Protein AF-A0A7C5CC95-F1 (afdb_monomer_lite)

Foldseek 3Di:
DDFAWAPPPTDGQDDDDQPDDPDDDPVCCPPPSNVVVVVVNVVSHVVSVVPVD

Structure (mmCIF, N/CA/C/O backbone):
data_AF-A0A7C5CC95-F1
#
_entry.id   AF-A0A7C5CC95-F1
#
loop_
_atom_site.group_PDB
_atom_site.id
_atom_site.type_symbol
_atom_site.label_atom_id
_atom_site.label_alt_id
_atom_site.label_comp_id
_atom_site.label_asym_id
_atom_site.label_entity_id
_atom_site.label_seq_id
_atom_site.pdbx_PDB_ins_code
_atom_site.Cartn_x
_atom_site.Cartn_y
_atom_site.Cartn_z
_atom_site.occupancy
_atom_site.B_iso_or_equiv
_atom_site.auth_seq_id
_atom_site.auth_comp_id
_atom_site.auth_asym_id
_atom_site.auth_atom_id
_atom_site.pdbx_PDB_model_num
ATOM 1 N N . LYS A 1 1 ? -5.029 -4.953 -5.521 1.00 91.06 1 LYS A N 1
ATOM 2 C CA . LYS A 1 1 ? -3.848 -4.730 -6.392 1.00 91.06 1 LYS A CA 1
ATOM 3 C C . LYS A 1 1 ? -3.430 -3.267 -6.465 1.00 91.06 1 LYS A C 1
ATOM 5 O O . LYS A 1 1 ? -4.247 -2.411 -6.791 1.00 91.06 1 LYS A O 1
ATOM 10 N N . ILE A 1 2 ? -2.164 -3.005 -6.162 1.00 94.62 2 ILE A N 1
ATOM 11 C CA . ILE A 1 2 ? -1.457 -1.737 -6.356 1.00 94.62 2 ILE A CA 1
ATOM 12 C C . ILE A 1 2 ? -0.280 -2.055 -7.281 1.00 94.62 2 ILE A C 1
ATOM 14 O O . ILE A 1 2 ? 0.474 -2.985 -7.008 1.00 94.62 2 ILE A O 1
ATOM 18 N N . VAL A 1 3 ? -0.158 -1.330 -8.389 1.00 94.50 3 VAL A N 1
ATOM 19 C CA . VAL A 1 3 ? 0.919 -1.530 -9.366 1.00 94.50 3 VAL A CA 1
ATOM 20 C C . VAL A 1 3 ? 1.898 -0.377 -9.222 1.00 94.50 3 VAL A C 1
ATOM 22 O O . VAL A 1 3 ? 1.502 0.781 -9.356 1.00 94.50 3 VAL A O 1
ATOM 25 N N . VAL A 1 4 ? 3.154 -0.694 -8.922 1.00 92.62 4 VAL A N 1
ATOM 26 C CA . VAL A 1 4 ? 4.239 0.283 -8.840 1.00 92.62 4 VAL A CA 1
ATOM 27 C C . VAL A 1 4 ? 4.920 0.346 -10.201 1.00 92.62 4 VAL A C 1
ATOM 29 O O . VAL A 1 4 ? 5.221 -0.681 -10.812 1.00 92.62 4 VAL A O 1
ATOM 32 N N . MET A 1 5 ? 5.110 1.566 -10.692 1.00 92.12 5 MET A N 1
ATOM 33 C CA . MET A 1 5 ? 5.690 1.839 -12.001 1.00 92.12 5 MET A CA 1
ATOM 34 C C . MET A 1 5 ? 7.027 2.558 -11.820 1.00 92.12 5 MET A C 1
ATOM 36 O O . MET A 1 5 ? 7.128 3.449 -10.977 1.00 92.12 5 MET A O 1
ATOM 40 N N . SER A 1 6 ? 8.031 2.211 -12.623 1.00 85.94 6 SER A N 1
ATOM 41 C CA . SER A 1 6 ? 9.274 2.978 -12.710 1.00 85.94 6 SER A CA 1
ATOM 42 C C . SER A 1 6 ? 9.028 4.362 -13.325 1.00 85.94 6 SER A C 1
ATOM 44 O O . SER A 1 6 ? 8.104 4.526 -14.140 1.00 85.94 6 SER A O 1
ATOM 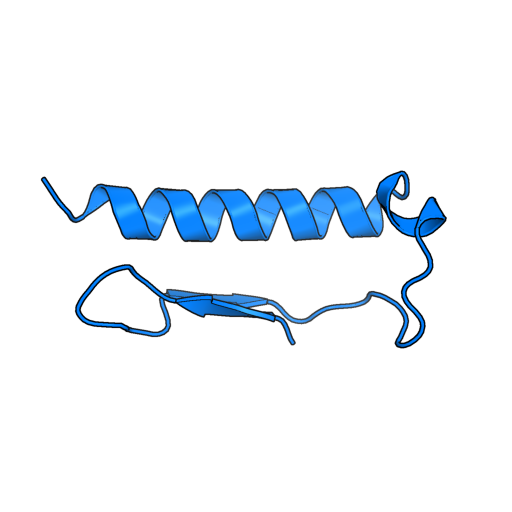46 N N . PRO A 1 7 ? 9.886 5.35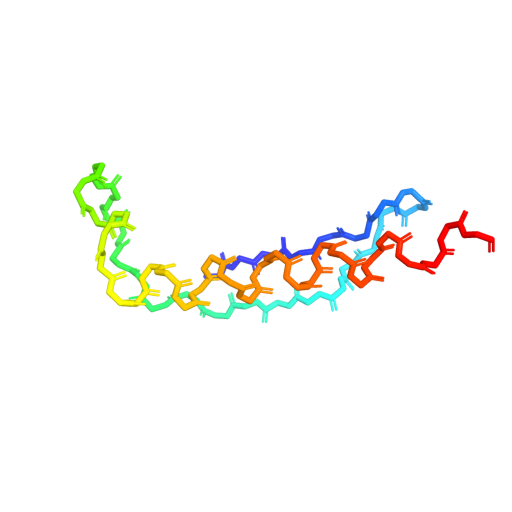1 -13.011 1.00 82.81 7 PRO A N 1
ATOM 47 C CA . PRO A 1 7 ? 10.039 6.539 -13.841 1.00 82.81 7 PRO A CA 1
ATOM 48 C C . PRO A 1 7 ? 10.497 6.164 -15.267 1.00 82.81 7 PRO A C 1
ATOM 50 O O . PRO A 1 7 ? 10.695 4.997 -15.609 1.00 82.81 7 PRO A O 1
ATOM 53 N N . ARG A 1 8 ? 10.531 7.156 -16.161 1.00 81.94 8 ARG A N 1
ATOM 54 C CA . ARG A 1 8 ? 10.596 6.964 -17.620 1.00 81.94 8 ARG A CA 1
ATOM 55 C C . ARG A 1 8 ? 11.819 6.127 -18.057 1.00 81.94 8 ARG A C 1
ATOM 57 O O . ARG A 1 8 ? 12.924 6.498 -17.698 1.00 81.94 8 ARG A O 1
ATOM 64 N N . PRO A 1 9 ? 11.655 5.128 -18.950 1.00 84.50 9 PRO A N 1
ATOM 65 C CA . PRO A 1 9 ? 10.403 4.659 -19.544 1.00 84.50 9 PRO A CA 1
ATOM 66 C C . PRO A 1 9 ? 9.588 3.807 -18.558 1.00 84.50 9 PRO A C 1
ATOM 68 O O . PRO A 1 9 ? 10.119 2.907 -17.920 1.00 84.50 9 PRO A O 1
ATOM 71 N N . GLY A 1 10 ? 8.273 4.042 -18.480 1.00 87.44 10 GLY A N 1
ATOM 72 C CA . GLY A 1 10 ? 7.405 3.354 -17.520 1.00 87.44 10 GLY A CA 1
ATOM 73 C C . GLY A 1 10 ? 7.412 1.832 -17.700 1.00 87.44 10 GLY A C 1
ATOM 74 O O . GLY A 1 10 ? 7.044 1.312 -18.761 1.00 87.44 10 GLY A O 1
ATOM 75 N N . ARG A 1 11 ? 7.837 1.118 -16.660 1.00 88.75 11 ARG A N 1
ATOM 76 C CA . ARG A 1 11 ? 7.785 -0.342 -16.528 1.00 88.75 11 ARG A CA 1
ATOM 77 C C . ARG A 1 11 ? 7.139 -0.698 -15.200 1.00 88.75 11 ARG A C 1
ATOM 79 O O . ARG A 1 11 ? 7.219 0.072 -14.252 1.00 88.75 11 ARG A O 1
ATOM 86 N N . ILE A 1 12 ? 6.504 -1.864 -15.133 1.00 91.56 12 ILE A N 1
ATOM 87 C CA . ILE A 1 12 ? 5.999 -2.389 -13.862 1.00 91.56 12 ILE A CA 1
ATOM 88 C C . ILE A 1 12 ? 7.205 -2.872 -13.056 1.00 91.56 12 ILE A C 1
ATOM 90 O O . ILE A 1 12 ? 7.929 -3.749 -13.524 1.00 91.56 12 ILE A O 1
ATOM 94 N N . THR A 1 13 ? 7.421 -2.293 -11.877 1.00 88.69 13 THR A N 1
ATOM 95 C CA . THR A 1 13 ? 8.533 -2.652 -10.981 1.00 88.69 13 THR A CA 1
ATOM 96 C C . THR A 1 13 ? 8.096 -3.572 -9.852 1.00 88.69 13 THR A C 1
ATOM 98 O O . THR A 1 13 ? 8.856 -4.449 -9.459 1.00 88.69 13 THR A O 1
ATOM 101 N N . ASP A 1 14 ? 6.870 -3.413 -9.355 1.00 90.62 14 ASP A N 1
ATOM 102 C CA . ASP A 1 14 ? 6.283 -4.298 -8.348 1.00 90.62 14 ASP A CA 1
ATOM 103 C C .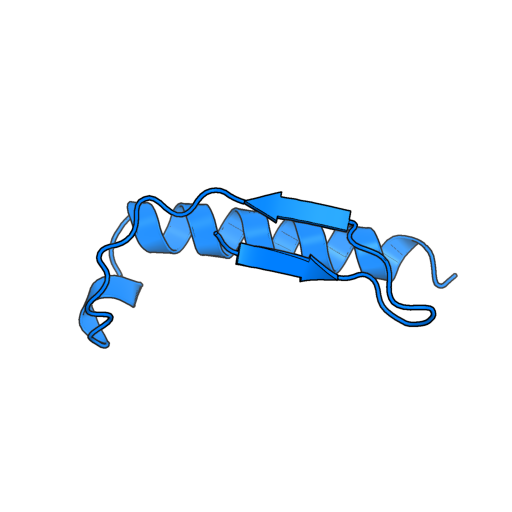 ASP A 1 14 ? 4.759 -4.355 -8.515 1.00 90.62 14 ASP A C 1
ATOM 105 O O . ASP A 1 14 ? 4.111 -3.406 -8.973 1.00 90.62 14 ASP A O 1
ATOM 109 N N . VAL A 1 15 ? 4.174 -5.480 -8.114 1.00 94.19 15 VAL A N 1
ATOM 110 C CA . VAL A 1 15 ? 2.728 -5.665 -8.008 1.00 94.19 15 VAL A CA 1
ATOM 111 C C . VAL A 1 15 ? 2.419 -6.117 -6.589 1.00 94.19 15 VAL A C 1
ATOM 113 O O . VAL A 1 15 ? 2.737 -7.230 -6.175 1.00 94.19 15 VAL A O 1
ATOM 116 N N . ILE A 1 16 ? 1.752 -5.243 -5.846 1.00 94.62 16 ILE A N 1
ATOM 117 C CA . ILE A 1 16 ? 1.395 -5.463 -4.449 1.00 94.62 16 ILE A CA 1
ATOM 118 C C . ILE A 1 16 ? -0.067 -5.897 -4.400 1.00 94.62 16 ILE A C 1
ATOM 120 O O . ILE A 1 16 ? -0.969 -5.160 -4.823 1.00 94.62 16 ILE A O 1
ATOM 124 N N . GLU A 1 17 ? -0.328 -7.096 -3.881 1.00 95.00 17 GLU A N 1
ATOM 125 C CA . GLU A 1 17 ? -1.702 -7.476 -3.568 1.00 95.00 17 GLU A CA 1
ATOM 126 C C . GLU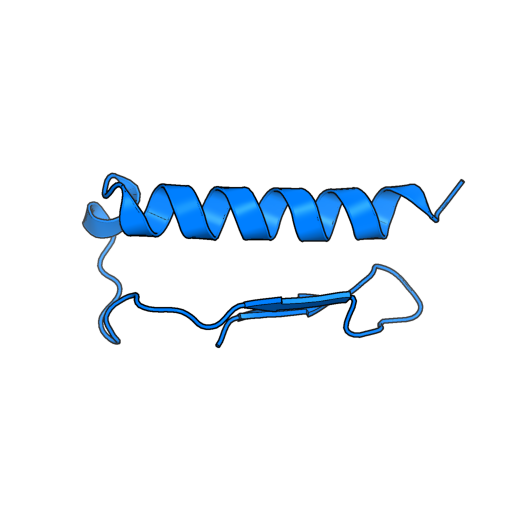 A 1 17 ? -2.164 -6.699 -2.335 1.00 95.00 17 GLU A C 1
ATOM 128 O O . GLU A 1 17 ? -1.462 -6.634 -1.331 1.00 95.00 17 GLU A O 1
ATOM 133 N N . SER A 1 18 ? -3.322 -6.047 -2.436 1.00 93.00 18 SER A N 1
ATOM 134 C CA . SER A 1 18 ? -3.802 -5.162 -1.373 1.00 93.00 18 SER A CA 1
ATOM 135 C C . SER A 1 18 ? -4.889 -5.880 -0.599 1.00 93.00 18 SER A C 1
ATOM 137 O O . SER A 1 18 ? -5.916 -6.228 -1.175 1.00 93.00 18 SER A O 1
ATOM 139 N N . THR A 1 19 ? -4.653 -6.068 0.695 1.00 91.94 19 THR A N 1
ATOM 140 C CA . THR A 1 19 ? -5.616 -6.628 1.651 1.00 91.94 19 THR A CA 1
ATOM 141 C C . THR A 1 19 ? -6.574 -5.575 2.212 1.00 91.94 19 THR A C 1
ATOM 143 O O . THR A 1 19 ? -7.488 -5.916 2.956 1.00 91.94 19 THR A O 1
ATOM 146 N N . LEU A 1 20 ? -6.387 -4.298 1.854 1.00 94.12 20 LEU A N 1
ATOM 147 C CA . LEU A 1 20 ? -7.224 -3.204 2.338 1.00 94.12 20 LEU A CA 1
ATOM 148 C C . LEU A 1 20 ? -8.670 -3.343 1.848 1.00 94.12 20 LEU A C 1
ATOM 150 O O . LEU A 1 20 ? -8.900 -3.789 0.716 1.00 94.12 20 LEU A O 1
ATOM 154 N N . PRO A 1 21 ? -9.645 -2.881 2.651 1.00 93.06 21 PRO A N 1
ATOM 155 C CA . PRO A 1 21 ? -11.036 -2.852 2.240 1.00 93.06 21 PRO A CA 1
ATOM 156 C C . PRO A 1 21 ? -11.245 -1.996 0.983 1.00 93.06 21 PRO A C 1
ATOM 158 O O . PRO A 1 21 ? -10.449 -1.122 0.613 1.00 93.06 21 PRO A O 1
ATOM 161 N N . ARG A 1 22 ? -12.356 -2.273 0.292 1.00 92.31 22 ARG A N 1
ATOM 162 C CA . ARG A 1 22 ? -12.746 -1.534 -0.915 1.00 92.31 22 ARG A CA 1
ATOM 163 C C . ARG A 1 22 ? -13.110 -0.085 -0.596 1.00 92.31 22 ARG A C 1
ATOM 165 O O . ARG A 1 22 ? -12.757 0.806 -1.364 1.00 92.31 22 ARG A O 1
ATOM 172 N N . GLU A 1 23 ? -13.812 0.134 0.511 1.00 94.31 23 GLU A N 1
ATOM 173 C CA . GLU A 1 23 ? -14.070 1.466 1.049 1.00 94.31 23 GLU A CA 1
ATOM 174 C C . GLU A 1 23 ? -12.800 1.981 1.727 1.00 94.31 23 GLU A C 1
ATOM 176 O O . GLU A 1 23 ? -12.176 1.259 2.504 1.00 94.31 23 GLU A O 1
ATOM 181 N N . ARG A 1 24 ? -12.380 3.203 1.387 1.00 92.44 24 ARG A N 1
ATOM 182 C CA . ARG A 1 24 ? -11.115 3.778 1.861 1.00 92.44 24 ARG A CA 1
ATOM 183 C C . ARG A 1 24 ? -11.336 5.137 2.522 1.00 92.44 24 ARG A C 1
ATOM 185 O O . ARG A 1 24 ? -10.973 6.157 1.929 1.00 92.44 24 ARG A O 1
ATOM 192 N N . PRO A 1 25 ? -11.978 5.157 3.700 1.00 95.31 25 PRO A N 1
ATOM 193 C CA . PRO A 1 25 ? -12.151 6.382 4.463 1.00 95.31 25 PRO A CA 1
ATOM 194 C C . PRO A 1 25 ? -10.797 6.874 5.006 1.00 95.31 25 PRO A C 1
ATOM 196 O O . PRO A 1 25 ? -9.781 6.189 4.900 1.00 95.31 25 PRO A O 1
ATOM 199 N N . LEU A 1 26 ? -10.730 8.119 5.482 1.00 96.00 26 LEU A N 1
ATOM 200 C CA . LEU A 1 26 ? -9.449 8.757 5.830 1.00 96.00 26 LEU A CA 1
ATOM 201 C C . LEU A 1 26 ? -8.783 8.163 7.079 1.00 96.00 26 LEU A C 1
ATOM 203 O O . LEU A 1 26 ? -7.559 8.165 7.162 1.00 96.00 26 LEU A O 1
ATOM 207 N N . ASP A 1 27 ? -9.579 7.656 8.011 1.00 95.38 27 ASP A N 1
ATOM 208 C CA . ASP A 1 27 ? -9.181 7.028 9.274 1.00 95.38 27 ASP A CA 1
ATOM 209 C C . ASP A 1 27 ? -8.349 5.753 9.086 1.00 95.38 27 ASP A C 1
ATOM 211 O O . ASP A 1 27 ? -7.491 5.453 9.913 1.00 95.38 27 ASP A O 1
ATOM 215 N N . ILE A 1 28 ? -8.499 5.040 7.963 1.00 96.00 28 ILE A N 1
ATOM 216 C CA . ILE A 1 28 ? -7.686 3.837 7.716 1.00 96.00 28 ILE A CA 1
ATOM 217 C C . ILE A 1 28 ? -6.189 4.150 7.619 1.00 96.00 28 ILE A C 1
ATOM 219 O O . ILE A 1 28 ? -5.374 3.238 7.718 1.00 96.00 28 ILE A O 1
ATOM 223 N N . ARG A 1 29 ? -5.807 5.414 7.390 1.00 95.69 29 ARG A N 1
ATOM 224 C CA . ARG A 1 29 ? -4.405 5.828 7.222 1.00 95.69 29 ARG A CA 1
ATOM 225 C C . ARG A 1 29 ? -3.540 5.542 8.445 1.00 95.69 29 ARG A C 1
ATOM 227 O O . ARG A 1 29 ? -2.333 5.378 8.281 1.00 95.69 29 ARG A O 1
ATOM 234 N N . ASP A 1 30 ? -4.162 5.450 9.616 1.00 95.88 30 ASP A N 1
ATOM 235 C CA . ASP A 1 30 ? -3.488 5.198 10.889 1.00 95.88 30 ASP A CA 1
ATOM 236 C C . ASP A 1 30 ? -3.470 3.703 11.260 1.00 95.88 30 ASP A C 1
ATOM 238 O O . ASP A 1 30 ? -2.910 3.318 12.285 1.00 95.88 30 ASP A O 1
ATOM 242 N N . THR A 1 31 ? -4.064 2.839 10.427 1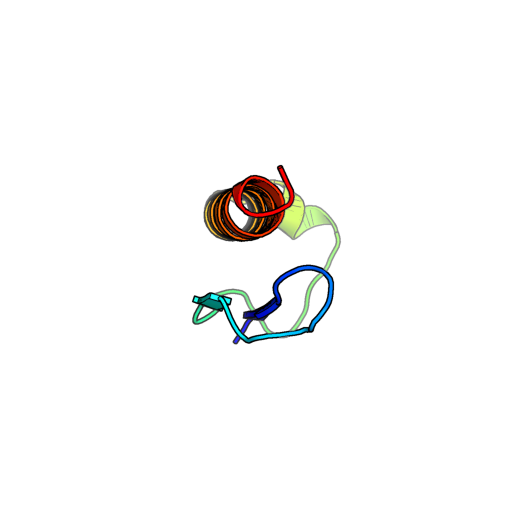.00 96.06 31 THR A N 1
ATOM 243 C CA . THR A 1 31 ? -4.079 1.386 10.658 1.00 96.06 31 THR A CA 1
ATOM 244 C C . THR A 1 31 ? -2.734 0.742 10.299 1.00 96.06 31 THR A C 1
ATOM 246 O O . THR A 1 31 ? -2.100 1.151 9.317 1.00 96.06 31 THR A O 1
ATOM 249 N N . PRO A 1 32 ? -2.292 -0.295 11.038 1.00 96.12 32 PRO A N 1
ATOM 250 C CA . PRO A 1 32 ? -1.059 -1.019 10.728 1.00 96.12 32 PRO A CA 1
ATOM 251 C C . PRO A 1 32 ? -1.015 -1.559 9.293 1.00 96.12 32 PRO A C 1
ATOM 253 O O . PRO A 1 32 ? 0.003 -1.426 8.616 1.00 96.12 32 PRO A O 1
ATOM 256 N N . GLU A 1 33 ? -2.130 -2.095 8.796 1.00 93.94 33 GLU A N 1
ATOM 257 C CA . GLU A 1 33 ? -2.235 -2.689 7.462 1.00 93.94 33 GLU A CA 1
ATOM 258 C C . GLU A 1 33 ? -2.023 -1.645 6.359 1.00 93.94 33 GLU A C 1
ATOM 260 O O . GLU A 1 33 ? -1.350 -1.899 5.355 1.00 93.94 33 GLU A O 1
ATOM 265 N N . PHE A 1 34 ? -2.579 -0.442 6.540 1.00 96.12 34 PHE A N 1
ATOM 266 C CA . PHE A 1 34 ? -2.356 0.655 5.605 1.00 96.12 34 PHE A CA 1
ATOM 267 C C . PHE A 1 34 ? -0.901 1.116 5.635 1.00 96.12 34 PHE A C 1
ATOM 269 O O . PHE A 1 34 ? -0.303 1.322 4.576 1.00 96.12 34 PHE A O 1
ATOM 276 N N . LEU A 1 35 ? -0.328 1.270 6.831 1.00 96.12 35 LEU A N 1
ATOM 277 C CA . LEU A 1 35 ? 1.049 1.724 7.007 1.00 96.12 35 LEU A CA 1
ATOM 278 C C . LEU A 1 35 ? 2.056 0.747 6.391 1.00 96.12 35 LEU A C 1
ATOM 280 O O . LEU A 1 35 ? 2.987 1.194 5.720 1.00 96.12 35 LEU A O 1
ATOM 284 N N . GLU A 1 36 ? 1.843 -0.560 6.542 1.00 95.62 36 GLU A N 1
ATOM 285 C CA . GLU A 1 36 ? 2.681 -1.605 5.946 1.00 95.62 36 GLU A CA 1
ATOM 286 C C . GLU A 1 36 ? 2.658 -1.543 4.413 1.00 95.62 36 GLU A C 1
ATOM 288 O O . GLU A 1 36 ? 3.706 -1.483 3.759 1.00 95.62 36 GLU A O 1
ATOM 293 N N . ILE A 1 37 ? 1.463 -1.467 3.820 1.00 95.31 37 ILE A N 1
ATOM 294 C CA . ILE A 1 37 ? 1.314 -1.350 2.365 1.00 95.31 37 ILE A CA 1
ATOM 295 C C . ILE A 1 37 ? 1.925 -0.038 1.864 1.00 95.31 37 ILE A C 1
ATOM 297 O O . ILE A 1 37 ? 2.637 -0.033 0.858 1.00 95.31 37 ILE A O 1
ATOM 301 N N . ALA A 1 38 ? 1.691 1.074 2.564 1.00 94.88 38 ALA A N 1
ATOM 302 C CA . ALA A 1 38 ? 2.260 2.369 2.212 1.00 94.88 38 ALA A CA 1
ATOM 303 C C . ALA A 1 38 ? 3.793 2.350 2.279 1.00 94.88 38 ALA A C 1
ATOM 305 O O . ALA A 1 38 ? 4.448 2.913 1.401 1.00 94.88 38 ALA A O 1
ATOM 306 N N . HIS A 1 39 ? 4.371 1.688 3.283 1.00 95.00 39 HIS A N 1
ATOM 307 C CA . HIS A 1 39 ? 5.812 1.489 3.385 1.00 95.00 39 HIS A CA 1
ATOM 308 C C . HIS A 1 39 ? 6.348 0.711 2.177 1.00 95.00 39 HIS A C 1
ATOM 310 O O . HIS A 1 39 ? 7.256 1.191 1.502 1.00 95.00 39 HIS A O 1
ATOM 316 N N . ARG A 1 40 ? 5.731 -0.425 1.821 1.00 93.69 40 ARG A N 1
ATOM 317 C CA . ARG A 1 40 ? 6.148 -1.221 0.654 1.00 93.69 40 ARG A CA 1
ATOM 318 C C . ARG A 1 40 ? 6.057 -0.440 -0.661 1.00 93.69 40 ARG A C 1
ATOM 320 O O . ARG A 1 40 ? 6.964 -0.521 -1.484 1.00 93.69 40 ARG A O 1
ATOM 327 N N . VAL A 1 41 ? 4.996 0.349 -0.853 1.00 93.75 41 VAL A N 1
ATOM 328 C CA . VAL A 1 41 ? 4.857 1.222 -2.032 1.00 93.75 41 VAL A CA 1
ATOM 329 C C . VAL A 1 41 ? 5.996 2.244 -2.098 1.00 93.75 41 VAL A C 1
ATOM 331 O O . VAL A 1 41 ? 6.570 2.437 -3.168 1.00 93.75 41 VAL A O 1
ATOM 334 N N . ARG A 1 42 ? 6.343 2.889 -0.975 1.00 92.50 42 ARG A N 1
ATOM 335 C CA . ARG A 1 42 ? 7.437 3.876 -0.924 1.00 92.50 42 ARG A CA 1
ATOM 336 C C . ARG A 1 42 ? 8.783 3.253 -1.282 1.00 92.50 42 ARG A C 1
ATOM 338 O O . ARG A 1 42 ? 9.512 3.846 -2.073 1.00 92.50 42 ARG A O 1
ATOM 345 N N . GLU A 1 43 ? 9.072 2.061 -0.769 1.00 90.88 43 GLU A N 1
ATOM 346 C CA . GLU A 1 43 ? 10.296 1.329 -1.110 1.00 90.88 43 GLU A CA 1
ATOM 347 C C . GLU A 1 43 ? 10.348 0.982 -2.604 1.00 90.88 43 GLU A C 1
ATOM 349 O O . GLU A 1 43 ? 11.359 1.226 -3.261 1.00 90.88 43 GLU A O 1
ATOM 354 N N . GLY A 1 44 ? 9.235 0.509 -3.176 1.00 87.50 44 GLY A N 1
ATOM 355 C CA . GLY A 1 44 ? 9.146 0.212 -4.609 1.00 87.50 44 GLY A CA 1
ATOM 356 C C . GLY A 1 44 ? 9.355 1.445 -5.499 1.00 87.50 44 GLY A C 1
ATOM 357 O O . GLY A 1 44 ? 10.038 1.364 -6.521 1.00 87.50 44 GLY A O 1
ATOM 358 N N . LEU A 1 45 ? 8.811 2.600 -5.102 1.00 88.00 45 LEU A N 1
ATOM 359 C CA . LEU A 1 45 ? 9.033 3.867 -5.806 1.00 88.00 45 LEU A CA 1
ATOM 360 C C . LEU A 1 45 ? 10.494 4.322 -5.695 1.00 88.00 45 LEU A C 1
ATOM 362 O O . LEU A 1 45 ? 11.089 4.709 -6.698 1.00 88.00 45 LEU A O 1
ATOM 366 N N . ARG A 1 46 ? 11.094 4.239 -4.500 1.00 85.44 46 ARG A N 1
ATOM 367 C CA . ARG A 1 46 ? 12.499 4.608 -4.267 1.00 85.44 46 ARG A CA 1
ATOM 368 C C . ARG A 1 46 ? 13.454 3.750 -5.095 1.00 85.44 46 ARG A C 1
ATOM 370 O O . ARG A 1 46 ? 14.357 4.296 -5.720 1.00 85.44 46 ARG A O 1
ATOM 377 N N . ALA A 1 47 ? 13.231 2.437 -5.139 1.00 80.25 47 ALA A N 1
ATOM 378 C CA . ALA A 1 47 ? 14.019 1.519 -5.956 1.00 80.25 47 ALA A CA 1
ATOM 379 C C . ALA A 1 47 ? 13.930 1.863 -7.451 1.00 80.25 47 ALA A C 1
ATOM 381 O O . ALA A 1 47 ? 14.940 1.832 -8.140 1.00 80.25 47 ALA A O 1
ATOM 382 N N . GLY A 1 48 ? 12.748 2.257 -7.944 1.00 72.75 48 GLY A N 1
ATOM 383 C CA . GLY A 1 48 ? 12.569 2.697 -9.331 1.00 72.75 48 GLY A CA 1
ATOM 384 C C . GLY A 1 48 ? 13.341 3.972 -9.689 1.00 72.75 48 GLY A C 1
ATOM 385 O O . GLY A 1 48 ? 13.779 4.099 -10.826 1.00 72.75 48 GLY A O 1
ATOM 386 N N . HIS A 1 49 ? 13.533 4.889 -8.736 1.00 70.50 49 HIS A N 1
ATOM 387 C CA . HIS A 1 49 ? 14.315 6.119 -8.922 1.00 70.50 49 HIS A CA 1
ATOM 388 C C . HIS A 1 49 ? 15.831 5.928 -8.771 1.00 70.50 49 HIS A C 1
ATOM 390 O O . HIS A 1 49 ? 16.589 6.765 -9.241 1.00 70.50 49 HIS A O 1
ATOM 396 N N . ALA A 1 50 ? 16.289 4.848 -8.134 1.00 60.25 50 ALA A N 1
ATOM 397 C CA . ALA A 1 50 ? 17.718 4.580 -7.944 1.00 60.25 50 ALA A CA 1
ATOM 398 C C . ALA A 1 50 ? 18.446 4.135 -9.231 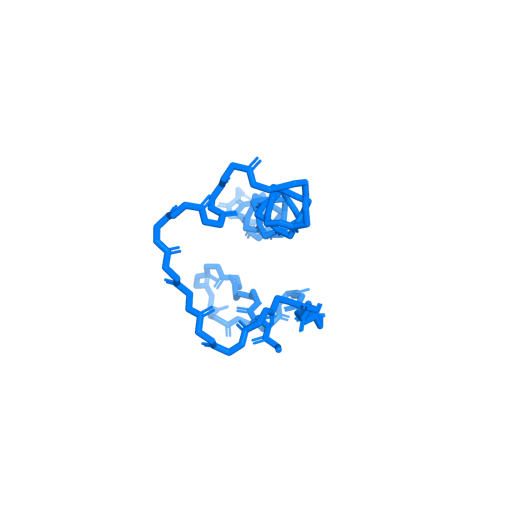1.00 60.25 50 ALA A C 1
ATOM 400 O O . ALA A 1 50 ? 19.662 3.991 -9.219 1.00 60.25 50 ALA A O 1
ATOM 401 N N . TYR A 1 51 ? 17.711 3.898 -10.324 1.00 59.09 51 TYR A N 1
ATOM 402 C CA . TYR A 1 51 ? 18.258 3.518 -11.631 1.00 59.09 51 TYR A CA 1
ATOM 403 C C . TYR A 1 51 ? 18.366 4.700 -12.620 1.00 59.09 51 TYR A C 1
ATOM 405 O O . TYR A 1 51 ? 18.701 4.464 -13.778 1.00 59.09 51 TYR A O 1
ATOM 413 N N . ASP A 1 52 ? 18.069 5.934 -12.184 1.00 56.84 52 ASP A N 1
ATOM 414 C CA . ASP A 1 52 ? 18.122 7.163 -13.003 1.00 56.84 52 ASP A CA 1
ATOM 415 C C . ASP A 1 52 ? 19.468 7.936 -12.892 1.00 56.84 52 ASP A C 1
ATOM 417 O O . ASP A 1 52 ? 19.554 9.052 -13.406 1.00 56.84 52 ASP A O 1
ATOM 421 N N . ASP A 1 53 ? 20.506 7.366 -12.256 1.00 50.81 53 ASP A N 1
ATOM 422 C CA . ASP A 1 53 ? 21.869 7.944 -12.166 1.00 50.81 53 ASP A CA 1
ATOM 423 C C . ASP A 1 53 ? 22.819 7.449 -13.278 1.00 50.81 53 ASP A C 1
ATOM 425 O O . ASP A 1 53 ? 22.897 6.217 -13.508 1.00 50.81 53 ASP A O 1
#

Secondary structure (DSSP, 8-state):
-EEEEPSSSP-EEEEEPP-S-SS--GGGGGSHHHHHHHHHHHHHHHHHHTT--

pLDDT: mean 88.64, std 10.68, range [50.81, 96.12]

Radius of gyration: 12.66 Å; chains: 1; bounding box: 36×16×30 Å

Sequence (53 aa):
KIVVMSPRPGRITDVIESTLPRERPLDIRDTPEFLEIAHRVREGLRAGHAYDD